Protein AF-A0A392PEY8-F1 (afdb_monomer_lite)

Foldseek 3Di:
DDVVVVDDPAAEEAEAAPPPDDLVVQVVVCVVVVHDSVVSVVSYHYDYDPDPVSVVVVVVVVVVVVVVRPPDD

Radius of gyration: 13.82 Å; chains: 1; bounding box: 35×21×34 Å

Secondary structure (DSSP, 8-state):
--GGGT--SS-EEEEESSS---HHHHHHHHHHTT--HHHHHHTEEEEE-SSHHHHHHHHHHHHHHHHHTT---

Organism: NCBI:txid97028

Sequence (73 aa):
LPLDQGGGEGKAMYIDAEGTFRPQRLLQIADRFGLNGADVLENVAYARAYNTDHQSRLLLEAASMMVDTRCDF

InterPro domains:
  IPR013632 Rad51-like, C-terminal [PF08423] (1-70)
  IPR020588 DNA recombination and repair protein RecA-like, ATP-binding domain [PS50162] (1-73)
  IPR027417 P-loop containing nucleoside triphosphate hydrolase [G3DSA:3.40.50.300] (1-73)
  IPR027417 P-loop containing nucleoside triphosphate hydrolase [SSF52540] (2-71)

Structure (mmCIF, N/CA/C/O backbone):
data_AF-A0A392PEY8-F1
#
_entry.id   AF-A0A392PEY8-F1
#
loop_
_atom_site.group_PDB
_atom_site.id
_atom_site.type_symbol
_atom_site.label_atom_id
_atom_site.label_alt_id
_atom_site.label_comp_id
_atom_site.label_asym_id
_atom_site.label_entity_id
_atom_site.label_seq_id
_atom_site.pdbx_PDB_ins_code
_atom_site.Cartn_x
_atom_site.Cartn_y
_atom_site.Cartn_z
_atom_site.occupancy
_atom_site.B_iso_or_equiv
_atom_site.auth_seq_id
_atom_site.auth_comp_id
_atom_site.auth_asym_id
_atom_site.auth_atom_id
_atom_site.pdbx_PDB_model_num
ATOM 1 N N . LEU A 1 1 ? -6.767 3.083 10.022 1.00 77.56 1 LEU A N 1
ATOM 2 C CA . LEU A 1 1 ? -7.099 3.649 11.347 1.00 77.56 1 LEU A CA 1
ATOM 3 C C . LEU A 1 1 ? -8.043 4.830 11.157 1.00 77.56 1 LEU A C 1
ATOM 5 O O . LEU A 1 1 ? -7.812 5.583 10.208 1.00 77.56 1 LEU A O 1
ATOM 9 N N . PRO A 1 2 ? -9.058 4.955 12.022 1.00 80.62 2 PRO A N 1
ATOM 10 C CA . PRO A 1 2 ? -9.933 6.122 12.138 1.00 80.62 2 PRO A CA 1
ATOM 11 C C . PRO A 1 2 ? -9.197 7.454 12.366 1.00 80.62 2 PRO A C 1
ATOM 13 O O . PRO A 1 2 ? -8.087 7.452 12.910 1.00 80.62 2 PRO A O 1
ATOM 16 N N . LEU A 1 3 ? -9.802 8.582 11.973 1.00 81.69 3 LEU A N 1
ATOM 17 C CA . LEU A 1 3 ? -9.226 9.931 12.131 1.00 81.69 3 LEU A CA 1
ATOM 18 C C . LEU A 1 3 ? -9.039 10.319 13.606 1.00 81.69 3 LEU A C 1
ATOM 20 O O . LEU A 1 3 ? -8.030 10.922 13.971 1.00 81.69 3 LEU A O 1
ATOM 24 N N . ASP A 1 4 ? -9.976 9.931 14.469 1.00 84.25 4 ASP A N 1
ATOM 25 C CA . ASP A 1 4 ? -9.944 10.158 15.922 1.00 84.25 4 ASP A CA 1
ATOM 26 C C . ASP A 1 4 ? -8.823 9.379 16.635 1.00 84.25 4 ASP A C 1
ATOM 28 O O . ASP A 1 4 ? -8.386 9.762 17.720 1.00 84.25 4 ASP A O 1
ATOM 32 N N . GLN A 1 5 ? -8.291 8.335 15.995 1.00 81.50 5 GLN A N 1
ATOM 33 C CA . GLN A 1 5 ? -7.117 7.581 16.440 1.00 81.50 5 GLN A CA 1
ATOM 34 C C . GLN A 1 5 ? -5.817 8.037 15.749 1.00 81.50 5 GLN A C 1
ATOM 36 O O . GLN A 1 5 ? -4.801 7.343 15.812 1.00 81.50 5 GLN A O 1
ATOM 41 N N . GLY A 1 6 ? -5.835 9.193 15.072 1.00 78.44 6 GLY A N 1
ATOM 42 C CA . GLY A 1 6 ? -4.690 9.735 14.332 1.00 78.44 6 GLY A CA 1
ATOM 43 C C . GLY A 1 6 ? -4.400 9.016 13.010 1.00 78.44 6 GLY A C 1
ATOM 44 O O . GLY A 1 6 ? -3.303 9.139 12.465 1.00 78.44 6 GLY A O 1
ATOM 45 N N . GLY A 1 7 ? -5.353 8.229 12.508 1.00 80.25 7 GLY A N 1
ATOM 46 C CA . GLY A 1 7 ? -5.278 7.547 11.222 1.00 80.25 7 GLY A CA 1
ATOM 47 C C . GLY A 1 7 ? -5.813 8.381 10.059 1.00 80.25 7 GLY A C 1
ATOM 48 O O . GLY A 1 7 ? -6.314 9.479 10.245 1.00 80.25 7 GLY A O 1
ATOM 49 N N . GLY A 1 8 ? -5.695 7.856 8.837 1.00 78.75 8 GLY A N 1
ATOM 50 C CA . GLY A 1 8 ? -6.136 8.538 7.613 1.00 78.75 8 GLY A CA 1
ATOM 51 C C . GLY A 1 8 ? -7.394 7.967 6.955 1.00 78.75 8 GLY A C 1
ATOM 52 O O . GLY A 1 8 ? -7.655 8.339 5.816 1.00 78.75 8 GLY A O 1
ATOM 53 N N . GLU A 1 9 ? -8.094 7.024 7.607 1.00 78.69 9 GLU A N 1
ATOM 54 C CA . GLU A 1 9 ? -9.316 6.351 7.104 1.00 78.69 9 GLU A CA 1
ATOM 55 C C . GLU A 1 9 ? -9.260 5.910 5.632 1.00 78.69 9 GLU A C 1
ATOM 57 O O . GLU A 1 9 ? -10.256 5.894 4.920 1.00 78.69 9 GLU A O 1
ATOM 62 N N . GLY A 1 10 ? -8.074 5.539 5.156 1.00 81.94 10 GLY A N 1
ATOM 63 C CA . GLY A 1 10 ? -7.851 5.239 3.750 1.00 81.94 10 GLY A CA 1
ATOM 64 C C . GLY A 1 10 ? -6.881 4.091 3.542 1.00 81.94 10 GLY A C 1
ATOM 65 O O . GLY A 1 10 ? -6.234 3.607 4.477 1.00 81.94 10 GLY A O 1
ATOM 66 N N . LYS A 1 11 ? -6.784 3.678 2.279 1.00 84.38 11 LYS A N 1
ATOM 67 C CA . LYS A 1 11 ? -5.816 2.686 1.812 1.00 84.38 11 LYS A CA 1
ATOM 68 C C . LYS A 1 11 ? -4.414 3.289 1.728 1.00 84.38 11 LYS A C 1
ATOM 70 O O . LYS A 1 11 ? -4.252 4.495 1.540 1.00 84.38 11 LYS A O 1
ATOM 75 N N . ALA A 1 12 ? -3.398 2.442 1.838 1.00 87.38 12 ALA A N 1
ATOM 76 C CA . ALA A 1 12 ? -1.998 2.820 1.677 1.00 87.38 12 ALA A CA 1
ATOM 77 C C . ALA A 1 12 ? -1.383 2.114 0.460 1.00 87.38 12 ALA A C 1
ATOM 79 O O . ALA A 1 12 ? -1.682 0.954 0.195 1.00 87.38 12 ALA A O 1
ATOM 80 N N . MET A 1 13 ? -0.497 2.805 -0.260 1.00 87.81 13 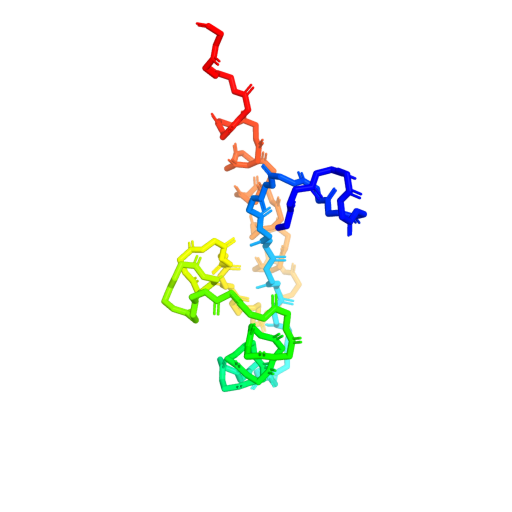MET A N 1
ATOM 81 C CA . MET A 1 13 ? 0.304 2.237 -1.349 1.00 87.81 13 MET A CA 1
ATOM 82 C C . MET A 1 13 ? 1.753 2.083 -0.877 1.00 87.81 13 MET A C 1
ATOM 84 O O . MET A 1 13 ? 2.348 3.043 -0.389 1.00 87.81 13 MET A O 1
ATOM 88 N N . TYR A 1 14 ? 2.331 0.896 -1.049 1.00 90.56 14 TYR A N 1
ATOM 89 C CA . TYR A 1 14 ? 3.721 0.586 -0.729 1.00 90.56 14 TYR A CA 1
ATOM 90 C C . TYR A 1 14 ? 4.478 0.224 -2.011 1.00 90.56 14 TYR A C 1
ATOM 92 O O . TYR A 1 14 ? 4.287 -0.858 -2.567 1.00 90.56 14 TYR A O 1
ATOM 100 N N . ILE A 1 15 ? 5.365 1.117 -2.460 1.00 90.56 15 ILE A N 1
ATOM 101 C CA . ILE A 1 15 ? 6.254 0.878 -3.604 1.00 90.56 15 ILE A CA 1
ATOM 102 C C . ILE A 1 15 ? 7.623 0.451 -3.078 1.00 90.56 15 ILE A C 1
ATOM 104 O O . ILE A 1 15 ? 8.320 1.219 -2.419 1.00 90.56 15 ILE A O 1
ATOM 108 N N . ASP A 1 16 ? 8.008 -0.783 -3.372 1.00 91.50 16 ASP A N 1
ATOM 109 C CA . ASP A 1 16 ? 9.244 -1.394 -2.901 1.00 91.50 16 ASP A CA 1
ATOM 110 C C . ASP A 1 16 ? 10.270 -1.476 -4.029 1.00 91.50 16 ASP A C 1
ATOM 112 O O . ASP A 1 16 ? 10.102 -2.229 -4.989 1.00 91.50 16 ASP A O 1
ATOM 116 N N . ALA A 1 17 ? 11.337 -0.690 -3.912 1.00 89.00 17 ALA A N 1
ATOM 117 C CA . ALA A 1 17 ? 12.436 -0.679 -4.874 1.00 89.00 17 ALA A CA 1
ATOM 118 C C . ALA A 1 17 ? 13.451 -1.813 -4.636 1.00 89.00 17 ALA A C 1
ATOM 120 O O . ALA A 1 17 ? 14.193 -2.181 -5.543 1.00 89.00 17 ALA A O 1
ATOM 121 N N . GLU A 1 18 ? 13.485 -2.390 -3.430 1.00 91.06 18 GLU A N 1
ATOM 122 C CA . GLU A 1 18 ? 14.570 -3.279 -2.993 1.00 91.06 18 GLU A CA 1
ATOM 123 C C . GLU A 1 18 ? 14.101 -4.712 -2.689 1.00 91.06 18 GLU A C 1
ATOM 125 O O . GLU A 1 18 ? 14.914 -5.613 -2.491 1.00 91.06 18 GLU A O 1
ATOM 130 N N . GLY A 1 19 ? 12.792 -4.977 -2.692 1.00 88.75 19 GLY A N 1
ATOM 131 C CA . GLY A 1 19 ? 12.237 -6.292 -2.348 1.00 88.75 19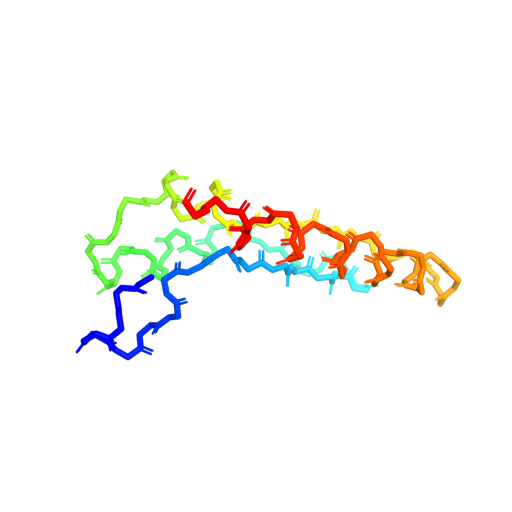 GLY A CA 1
ATOM 132 C C . GLY A 1 19 ? 12.253 -6.583 -0.841 1.00 88.75 19 GLY A C 1
ATOM 133 O O . GLY A 1 19 ? 12.297 -7.746 -0.416 1.00 88.75 19 GLY A O 1
ATOM 134 N N . THR A 1 20 ? 12.270 -5.542 -0.010 1.00 92.69 20 THR A N 1
ATOM 135 C CA . THR A 1 20 ? 12.401 -5.658 1.451 1.00 92.69 20 THR A CA 1
ATOM 136 C C . THR A 1 20 ? 11.058 -5.726 2.172 1.00 92.69 20 THR A C 1
ATOM 138 O O . THR A 1 20 ? 11.023 -5.984 3.381 1.00 92.69 20 THR A O 1
ATOM 141 N N . PHE A 1 21 ? 9.945 -5.557 1.454 1.00 93.25 21 PHE A N 1
ATOM 142 C CA . PHE A 1 21 ? 8.616 -5.642 2.042 1.00 93.25 21 PHE A CA 1
ATOM 143 C C . PHE A 1 21 ? 8.328 -7.043 2.604 1.00 93.25 21 PHE A C 1
ATOM 145 O O . PHE A 1 21 ? 8.670 -8.071 2.009 1.00 93.25 21 PHE A O 1
ATOM 152 N N . ARG A 1 22 ? 7.719 -7.087 3.794 1.00 94.00 22 ARG A N 1
ATOM 153 C CA . ARG A 1 22 ? 7.335 -8.315 4.504 1.00 94.00 22 ARG A CA 1
ATOM 154 C C . ARG A 1 22 ? 5.952 -8.118 5.139 1.00 94.00 22 ARG A C 1
ATOM 156 O O . ARG A 1 22 ? 5.868 -7.380 6.124 1.00 94.00 22 ARG A O 1
ATOM 163 N N . PRO A 1 23 ? 4.894 -8.785 4.641 1.00 91.19 23 PRO A N 1
ATOM 164 C CA . PRO A 1 23 ? 3.532 -8.660 5.172 1.00 91.19 23 PRO A CA 1
ATOM 165 C C . PRO A 1 23 ? 3.423 -8.936 6.677 1.00 91.19 23 PRO A C 1
ATOM 167 O O . PRO A 1 23 ? 2.619 -8.324 7.370 1.00 91.19 23 PRO A O 1
ATOM 170 N N . GLN A 1 24 ? 4.285 -9.801 7.218 1.00 92.94 24 GLN A N 1
ATOM 171 C CA . GLN A 1 24 ? 4.308 -10.136 8.643 1.00 92.94 24 GLN A CA 1
ATOM 172 C C . GLN A 1 24 ? 4.552 -8.913 9.538 1.00 92.94 24 GLN A C 1
ATOM 174 O O . GLN A 1 24 ? 4.042 -8.869 10.654 1.00 92.94 24 GLN A O 1
ATOM 179 N N . ARG A 1 25 ? 5.286 -7.898 9.055 1.00 93.38 25 ARG A N 1
ATOM 180 C CA . ARG A 1 25 ? 5.481 -6.648 9.805 1.00 93.38 25 ARG A CA 1
ATOM 181 C C . ARG A 1 25 ? 4.169 -5.880 9.967 1.00 93.38 25 ARG A C 1
ATOM 183 O O . ARG A 1 25 ? 3.939 -5.311 11.026 1.00 93.38 25 ARG A O 1
ATOM 190 N N . LEU A 1 26 ? 3.299 -5.898 8.955 1.00 92.38 26 LEU A N 1
ATOM 191 C CA . LEU A 1 26 ? 1.972 -5.284 9.046 1.00 92.38 26 LEU A CA 1
ATOM 192 C C . LEU A 1 26 ? 1.075 -6.040 10.023 1.00 92.38 26 LEU A C 1
ATOM 194 O O . LEU A 1 26 ? 0.385 -5.401 10.804 1.00 92.38 26 LEU A O 1
ATOM 198 N N . LEU A 1 27 ? 1.140 -7.374 10.044 1.00 93.44 27 LEU A N 1
ATOM 199 C CA . LEU A 1 27 ? 0.391 -8.184 11.012 1.00 93.44 27 LEU A CA 1
ATOM 200 C C . LEU A 1 27 ? 0.798 -7.873 12.461 1.00 93.44 27 LEU A C 1
ATOM 202 O O . LEU A 1 27 ? -0.063 -7.727 13.319 1.00 93.44 27 LEU A O 1
ATOM 206 N N . GLN A 1 28 ? 2.097 -7.698 12.724 1.00 94.00 28 GLN A N 1
ATOM 207 C CA . GLN A 1 28 ? 2.594 -7.296 14.048 1.00 94.00 28 GLN A CA 1
ATOM 208 C C . GLN A 1 28 ? 2.119 -5.894 14.454 1.00 94.00 28 GLN A C 1
ATOM 210 O O . GLN A 1 28 ? 1.817 -5.647 15.620 1.00 94.00 28 GLN A O 1
ATOM 215 N N . ILE A 1 29 ? 2.052 -4.962 13.499 1.00 91.00 29 ILE A N 1
ATOM 216 C CA . ILE A 1 29 ? 1.517 -3.618 13.740 1.00 91.00 29 ILE A CA 1
ATOM 217 C C . ILE A 1 29 ? 0.006 -3.690 13.990 1.00 91.00 29 ILE A C 1
ATOM 219 O O . ILE A 1 29 ? -0.473 -3.060 14.928 1.00 91.00 29 ILE A O 1
ATOM 223 N N . ALA A 1 30 ? -0.732 -4.469 13.196 1.00 90.88 30 ALA A N 1
ATOM 224 C CA . ALA A 1 30 ? -2.171 -4.657 13.348 1.00 90.88 30 ALA A CA 1
ATOM 225 C C . ALA A 1 30 ? -2.517 -5.171 14.751 1.00 90.88 30 ALA A C 1
ATOM 227 O O . ALA A 1 30 ? -3.346 -4.567 15.425 1.00 90.88 30 ALA A O 1
ATOM 228 N N . ASP A 1 31 ? -1.803 -6.196 15.223 1.00 93.12 31 ASP A N 1
ATOM 229 C CA . ASP A 1 31 ? -1.972 -6.774 16.560 1.00 93.12 31 ASP A CA 1
ATOM 230 C C . ASP A 1 31 ? -1.759 -5.732 17.673 1.00 93.12 31 ASP A C 1
ATOM 232 O O . ASP A 1 31 ? -2.592 -5.577 18.565 1.00 93.12 31 ASP A O 1
ATOM 236 N N . ARG A 1 32 ? -0.709 -4.903 17.561 1.00 92.62 32 ARG A N 1
ATOM 237 C CA . ARG A 1 32 ? -0.435 -3.812 18.516 1.00 92.62 32 ARG A CA 1
ATOM 238 C C . ARG A 1 32 ? -1.583 -2.801 18.628 1.00 92.62 32 ARG A C 1
ATOM 240 O O . ARG A 1 32 ? -1.786 -2.240 19.702 1.00 92.62 32 ARG A O 1
ATOM 247 N N . PHE A 1 33 ? -2.283 -2.531 17.529 1.00 88.38 33 PHE A N 1
ATOM 248 C CA . PHE A 1 33 ? -3.406 -1.589 17.484 1.00 88.38 33 PHE A CA 1
ATOM 249 C C . PHE A 1 33 ? -4.777 -2.274 17.627 1.00 88.38 33 PHE A C 1
ATOM 251 O O . PHE A 1 33 ? -5.796 -1.597 17.519 1.00 88.38 33 PHE A O 1
ATOM 258 N N . GLY A 1 34 ? -4.824 -3.590 17.872 1.00 89.81 34 GLY A N 1
ATOM 2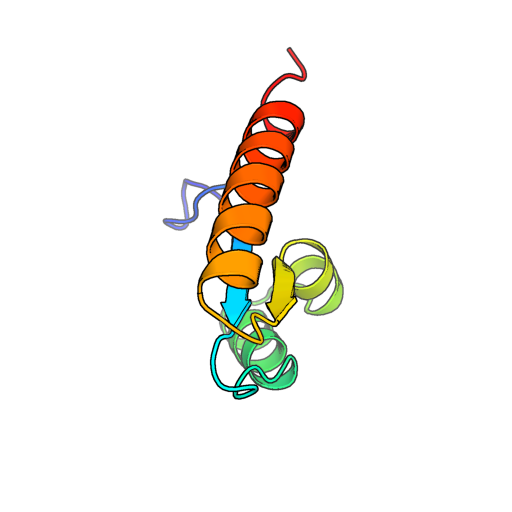59 C CA . GLY A 1 34 ? -6.075 -4.347 17.979 1.00 89.81 34 GLY A CA 1
ATOM 260 C C . GLY A 1 34 ? -6.872 -4.415 16.671 1.00 89.81 34 GLY A C 1
ATOM 261 O O . GLY A 1 34 ? -8.096 -4.525 16.698 1.00 89.81 34 GLY A O 1
ATOM 262 N N . LEU A 1 35 ? -6.196 -4.306 15.526 1.00 89.25 35 LEU A N 1
A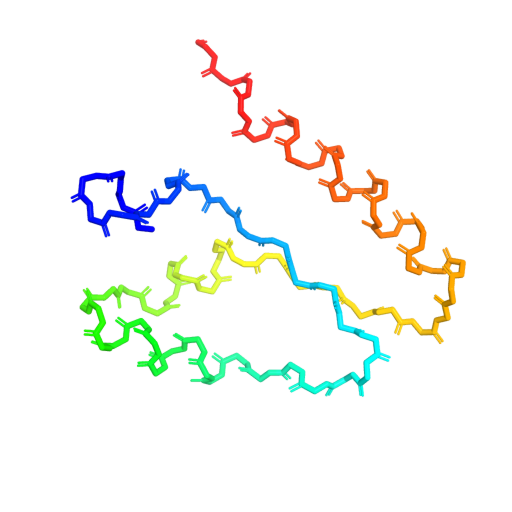TOM 263 C CA . LEU A 1 35 ? -6.804 -4.349 14.198 1.00 89.25 35 LEU A CA 1
ATOM 264 C C . LEU A 1 35 ? -6.817 -5.774 13.645 1.00 89.25 35 LEU A C 1
ATOM 266 O O . LEU A 1 35 ? -5.908 -6.568 13.894 1.00 89.25 35 LEU A O 1
ATOM 270 N N . ASN A 1 36 ? -7.805 -6.075 12.804 1.00 92.00 36 ASN A N 1
ATOM 271 C CA . ASN A 1 36 ? -7.802 -7.306 12.028 1.00 92.00 36 ASN A CA 1
ATOM 272 C C . ASN A 1 36 ? -6.668 -7.265 10.989 1.00 92.00 36 ASN A C 1
ATOM 274 O O . ASN A 1 36 ? -6.622 -6.392 10.122 1.00 92.00 36 ASN A O 1
ATOM 278 N N . GLY A 1 37 ? -5.744 -8.223 11.074 1.00 90.69 37 GLY A N 1
ATOM 279 C CA . GLY A 1 37 ? -4.601 -8.299 10.170 1.00 90.69 37 GLY A CA 1
ATOM 280 C C . GLY A 1 37 ? -4.978 -8.508 8.700 1.00 90.69 37 GLY A C 1
ATOM 281 O O . GLY A 1 37 ? -4.295 -7.972 7.833 1.00 90.69 37 GLY A O 1
ATOM 282 N N . ALA A 1 38 ? -6.055 -9.243 8.407 1.00 91.94 38 ALA A N 1
ATOM 283 C CA . ALA A 1 38 ? -6.526 -9.457 7.038 1.00 91.94 38 ALA A CA 1
ATOM 284 C C . ALA A 1 38 ? -7.024 -8.143 6.420 1.00 91.94 38 ALA A C 1
ATOM 286 O O . ALA A 1 38 ? -6.575 -7.776 5.336 1.00 91.94 38 ALA A O 1
ATOM 287 N N . ASP A 1 39 ? -7.835 -7.389 7.165 1.00 90.25 39 ASP A N 1
ATOM 288 C CA . ASP A 1 39 ? -8.350 -6.085 6.734 1.00 90.25 39 ASP A CA 1
ATOM 289 C C . ASP A 1 39 ? -7.203 -5.080 6.539 1.00 90.25 39 ASP A C 1
ATOM 291 O O . ASP A 1 39 ? -7.205 -4.274 5.608 1.00 90.25 39 ASP A O 1
ATOM 295 N N . VAL A 1 40 ? -6.177 -5.125 7.398 1.00 90.81 40 VAL A N 1
ATOM 296 C CA . VAL A 1 40 ? -4.972 -4.294 7.242 1.00 90.81 40 VAL A CA 1
ATOM 297 C C . VAL A 1 40 ? -4.217 -4.655 5.964 1.00 90.81 40 VAL A C 1
ATOM 299 O O . VAL A 1 40 ? -3.788 -3.752 5.249 1.00 90.81 40 VAL A O 1
ATOM 302 N N . LEU A 1 41 ? -4.058 -5.943 5.654 1.00 90.69 41 LEU A N 1
ATOM 303 C CA . LEU A 1 41 ? -3.387 -6.380 4.428 1.00 90.69 41 LEU A CA 1
ATOM 304 C C . LEU A 1 41 ? -4.181 -6.011 3.169 1.00 90.69 41 LEU A C 1
ATOM 306 O O . LEU A 1 41 ? -3.575 -5.594 2.188 1.00 90.69 41 LEU A O 1
ATOM 310 N N . GLU A 1 42 ? -5.511 -6.103 3.198 1.00 89.69 42 GLU A N 1
ATOM 311 C CA . GLU A 1 42 ? -6.375 -5.709 2.076 1.00 89.69 42 GLU A CA 1
ATOM 312 C C . GLU A 1 42 ? -6.324 -4.197 1.796 1.00 89.69 42 GLU A C 1
ATOM 314 O O . GLU A 1 42 ? -6.422 -3.748 0.652 1.00 89.69 42 GLU A O 1
ATOM 319 N N . ASN A 1 43 ? -6.111 -3.396 2.840 1.00 87.38 43 ASN A N 1
ATOM 320 C CA . ASN A 1 43 ? -5.989 -1.947 2.726 1.00 87.38 43 ASN A CA 1
ATOM 321 C C . ASN A 1 43 ? -4.595 -1.465 2.295 1.00 87.38 43 ASN A C 1
ATOM 323 O O . ASN A 1 43 ? -4.405 -0.258 2.115 1.00 87.38 43 ASN A O 1
ATOM 327 N N . VAL A 1 44 ? -3.623 -2.364 2.110 1.00 89.38 44 VAL A N 1
ATOM 328 C CA . VAL A 1 44 ? -2.275 -2.022 1.639 1.00 89.38 44 VAL A CA 1
ATOM 329 C C . VAL A 1 44 ? -2.053 -2.571 0.232 1.00 89.38 44 VAL A C 1
ATOM 331 O O . VAL A 1 44 ? -1.831 -3.763 0.036 1.00 89.38 44 VAL A O 1
ATOM 334 N N . ALA A 1 45 ? -2.041 -1.682 -0.759 1.00 88.44 45 ALA A N 1
ATOM 335 C CA . ALA A 1 45 ? -1.600 -2.010 -2.108 1.00 88.44 45 ALA A CA 1
ATOM 336 C C . ALA A 1 45 ? -0.067 -2.104 -2.135 1.00 88.44 45 ALA A C 1
ATOM 338 O O . ALA A 1 45 ? 0.625 -1.172 -1.729 1.00 88.44 45 ALA A O 1
ATOM 339 N N . TYR A 1 46 ? 0.472 -3.226 -2.609 1.00 90.75 46 TYR A N 1
ATOM 340 C CA . TYR A 1 46 ? 1.913 -3.448 -2.736 1.00 90.75 46 TYR A CA 1
ATOM 341 C C . TYR A 1 46 ? 2.320 -3.522 -4.205 1.00 90.75 46 TYR A C 1
ATOM 343 O O . TYR A 1 46 ? 1.725 -4.272 -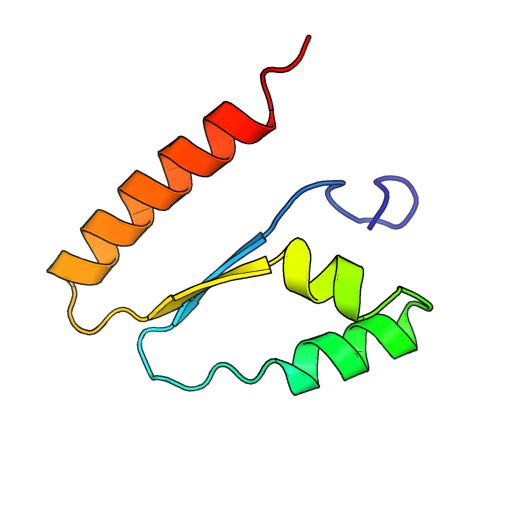4.978 1.00 90.75 46 TYR A O 1
ATOM 351 N N . ALA A 1 47 ? 3.387 -2.813 -4.564 1.00 90.12 47 ALA A N 1
ATOM 352 C CA . ALA A 1 47 ? 4.013 -2.918 -5.871 1.00 90.12 47 ALA A CA 1
ATOM 353 C C . ALA A 1 47 ? 5.537 -2.951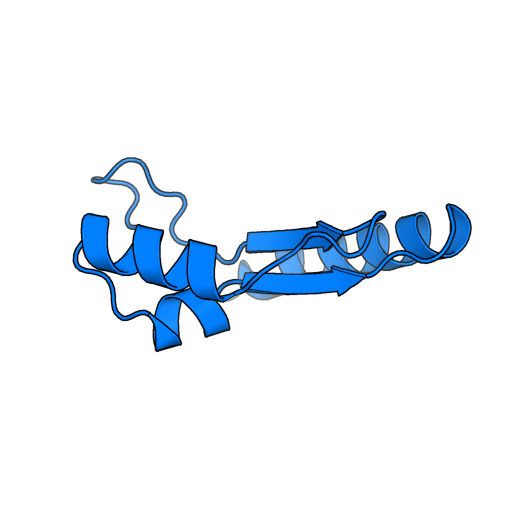 -5.749 1.00 90.12 47 ALA A C 1
ATOM 355 O O . ALA A 1 47 ? 6.131 -2.218 -4.957 1.00 90.12 47 ALA A O 1
ATOM 356 N N . ARG A 1 48 ? 6.190 -3.777 -6.570 1.00 90.88 48 ARG A N 1
ATOM 357 C CA . ARG A 1 48 ? 7.652 -3.845 -6.632 1.00 90.88 48 ARG A CA 1
ATOM 358 C C . ARG A 1 48 ? 8.168 -3.111 -7.862 1.00 90.88 48 ARG A C 1
ATOM 360 O O . ARG A 1 48 ? 7.872 -3.508 -8.986 1.00 90.88 48 ARG A O 1
ATOM 367 N N . ALA A 1 49 ? 8.992 -2.093 -7.652 1.00 91.50 49 ALA A N 1
ATOM 368 C CA . ALA A 1 49 ? 9.705 -1.424 -8.729 1.00 91.50 49 ALA A CA 1
ATOM 369 C C . ALA A 1 49 ? 11.004 -2.183 -9.043 1.00 91.50 49 ALA A C 1
ATOM 371 O O . ALA A 1 49 ? 11.768 -2.525 -8.147 1.00 91.50 49 ALA A O 1
ATOM 372 N N . TYR A 1 50 ? 11.261 -2.442 -10.328 1.00 88.44 50 TYR A N 1
ATOM 373 C CA . TYR A 1 50 ? 12.482 -3.127 -10.790 1.00 88.44 50 TYR A CA 1
ATOM 374 C C . TYR A 1 50 ? 13.493 -2.157 -11.418 1.00 88.44 50 TYR A C 1
ATOM 376 O O . TYR A 1 50 ? 14.656 -2.503 -11.597 1.00 88.44 50 TYR A O 1
ATOM 384 N N . ASN A 1 51 ? 13.039 -0.956 -11.782 1.00 89.62 51 ASN A N 1
ATOM 385 C CA . ASN A 1 51 ? 13.830 0.141 -12.329 1.00 89.62 51 ASN A CA 1
ATOM 386 C C . ASN A 1 51 ? 13.037 1.459 -12.214 1.00 89.62 51 ASN A C 1
ATOM 388 O O . ASN A 1 51 ? 11.846 1.447 -11.886 1.00 89.62 51 ASN A O 1
ATOM 392 N N . THR A 1 52 ? 13.691 2.587 -12.500 1.00 86.75 52 THR A N 1
ATOM 393 C CA . THR A 1 52 ? 13.122 3.941 -12.366 1.00 86.75 52 THR A CA 1
ATOM 394 C C . THR A 1 52 ? 11.908 4.180 -13.270 1.00 86.75 52 THR A C 1
ATOM 396 O O . THR A 1 52 ? 10.934 4.813 -12.855 1.00 86.75 52 THR A O 1
ATOM 399 N N . ASP A 1 53 ? 11.912 3.625 -14.483 1.00 89.94 53 ASP A N 1
ATOM 400 C CA . ASP A 1 53 ? 10.780 3.729 -15.410 1.00 89.94 53 ASP A CA 1
ATOM 401 C C . ASP A 1 53 ? 9.558 2.975 -14.878 1.00 89.94 53 ASP A C 1
ATOM 403 O O . ASP A 1 53 ? 8.431 3.467 -14.934 1.00 89.94 53 ASP A O 1
ATOM 407 N N . HIS A 1 54 ? 9.771 1.775 -14.335 1.00 88.81 54 HIS A N 1
ATOM 408 C CA . HIS A 1 54 ? 8.722 0.990 -13.698 1.00 88.81 54 HIS A CA 1
ATOM 409 C C . HIS A 1 54 ? 8.177 1.719 -12.467 1.00 88.81 54 HIS A C 1
ATOM 411 O O . HIS A 1 54 ? 6.964 1.827 -12.321 1.00 88.81 54 HIS A O 1
ATOM 417 N N . GLN A 1 55 ? 9.049 2.304 -11.642 1.00 87.50 55 GLN A N 1
ATOM 418 C CA . GLN A 1 55 ? 8.639 3.113 -10.494 1.00 87.50 55 GLN A CA 1
ATOM 419 C C . GLN A 1 55 ? 7.759 4.300 -10.908 1.00 87.50 55 GLN A C 1
ATOM 421 O O . GLN A 1 55 ? 6.741 4.560 -10.272 1.00 87.50 55 GLN A O 1
ATOM 426 N N . SER A 1 56 ? 8.113 4.990 -11.994 1.00 90.31 56 SER A N 1
ATOM 427 C CA . SER A 1 56 ? 7.343 6.132 -12.502 1.00 90.31 56 SER A CA 1
ATOM 428 C C . SER A 1 56 ? 5.941 5.723 -12.964 1.00 90.31 56 SER A C 1
ATOM 430 O O . SER A 1 56 ? 4.972 6.417 -12.665 1.00 90.31 56 SER A O 1
ATOM 432 N N . ARG A 1 57 ? 5.803 4.568 -13.633 1.00 89.00 57 ARG A N 1
ATOM 433 C CA . ARG A 1 57 ? 4.485 4.025 -14.016 1.00 89.00 57 ARG A CA 1
ATOM 434 C C . ARG A 1 57 ? 3.649 3.638 -12.798 1.00 89.00 57 ARG A C 1
ATOM 436 O O . ARG A 1 57 ? 2.492 4.032 -12.719 1.00 89.00 57 ARG A O 1
ATOM 443 N N . LEU A 1 58 ? 4.255 2.954 -11.825 1.00 88.75 58 LEU A N 1
ATOM 444 C CA . LEU A 1 58 ? 3.579 2.567 -10.584 1.00 88.75 58 LEU A CA 1
ATOM 445 C C . LEU A 1 58 ? 3.060 3.783 -9.805 1.00 88.75 58 LEU A C 1
ATOM 447 O O . LEU A 1 58 ? 1.987 3.714 -9.216 1.00 88.75 58 LEU A O 1
ATOM 451 N N . LEU A 1 59 ? 3.780 4.909 -9.823 1.00 87.38 59 LEU A N 1
ATOM 452 C CA . LEU A 1 59 ? 3.318 6.158 -9.208 1.00 87.38 59 LEU A CA 1
ATOM 453 C C . LEU A 1 59 ? 2.085 6.744 -9.910 1.00 87.38 59 LEU A C 1
ATOM 455 O O . LEU A 1 59 ? 1.179 7.231 -9.237 1.00 87.38 59 LEU A O 1
ATOM 459 N N . LEU A 1 60 ? 2.032 6.691 -11.244 1.00 88.69 60 LEU A N 1
ATOM 460 C CA . LEU A 1 60 ? 0.872 7.160 -12.008 1.00 88.69 60 LEU A CA 1
ATOM 461 C C . LEU A 1 60 ? -0.358 6.282 -11.750 1.00 88.69 60 LEU A C 1
ATOM 463 O O . LEU A 1 60 ? -1.444 6.800 -11.495 1.00 88.69 60 LEU A O 1
ATOM 467 N N . GLU A 1 61 ? -0.179 4.961 -11.748 1.00 85.69 61 GLU A N 1
ATOM 468 C CA . GLU A 1 61 ? -1.240 4.011 -11.398 1.00 85.69 61 GLU A CA 1
ATOM 469 C C . GLU A 1 61 ? -1.716 4.210 -9.953 1.00 85.69 61 GLU A C 1
ATOM 471 O O . GLU A 1 61 ? -2.919 4.224 -9.693 1.00 85.69 61 GLU A O 1
ATOM 476 N N . ALA A 1 62 ? -0.786 4.440 -9.017 1.00 83.75 62 ALA A N 1
ATOM 477 C CA . ALA A 1 62 ? -1.105 4.758 -7.628 1.00 83.75 62 ALA A CA 1
ATOM 478 C C . ALA A 1 62 ? -1.969 6.012 -7.509 1.00 83.75 62 ALA A C 1
ATOM 480 O O . ALA A 1 62 ? -2.970 5.999 -6.795 1.00 83.75 62 ALA A O 1
ATOM 481 N N . ALA A 1 63 ? -1.597 7.079 -8.218 1.00 83.94 63 ALA A N 1
ATOM 482 C CA . ALA A 1 63 ? -2.353 8.321 -8.219 1.00 83.94 63 ALA A CA 1
ATOM 483 C C . ALA A 1 63 ? -3.780 8.103 -8.744 1.00 83.94 63 ALA A C 1
ATOM 485 O O . ALA A 1 63 ? -4.722 8.597 -8.131 1.00 83.94 63 ALA A O 1
ATOM 486 N N . SER A 1 64 ? -3.953 7.309 -9.808 1.00 84.88 64 SER A N 1
ATOM 487 C CA . SER A 1 64 ? -5.281 6.955 -10.332 1.00 84.88 64 SER A CA 1
ATOM 488 C C . SER A 1 64 ? -6.117 6.196 -9.298 1.00 84.88 64 SER A C 1
ATOM 490 O O . SER A 1 64 ? -7.234 6.602 -8.992 1.00 84.88 64 SER A O 1
ATOM 492 N N . MET A 1 65 ? -5.556 5.144 -8.691 1.00 79.38 65 MET A N 1
ATOM 493 C CA . MET A 1 65 ? -6.253 4.350 -7.670 1.00 79.38 65 MET A CA 1
ATOM 494 C C . MET A 1 65 ? -6.644 5.179 -6.437 1.00 79.38 65 MET A C 1
ATOM 496 O O . MET A 1 65 ? -7.691 4.948 -5.830 1.00 79.38 65 MET A O 1
ATOM 500 N N . MET A 1 66 ? -5.814 6.152 -6.053 1.00 75.31 66 MET A N 1
ATOM 501 C CA . MET A 1 66 ? -6.081 7.048 -4.923 1.00 75.31 66 MET A CA 1
ATOM 502 C C . MET A 1 66 ? -7.187 8.073 -5.205 1.00 75.31 66 MET A C 1
ATOM 504 O O . MET A 1 66 ? -7.821 8.542 -4.260 1.00 75.31 66 MET A O 1
ATOM 508 N N . VAL A 1 67 ? -7.413 8.428 -6.473 1.00 77.31 67 VAL A N 1
ATOM 509 C CA . VAL A 1 67 ? -8.520 9.305 -6.881 1.00 77.31 67 VAL A CA 1
ATOM 510 C C . VAL A 1 67 ? -9.835 8.528 -6.895 1.00 77.31 67 VAL A C 1
ATOM 512 O O . VAL A 1 67 ? -10.802 8.984 -6.291 1.00 77.31 67 VAL A O 1
ATOM 515 N N . ASP A 1 68 ? -9.856 7.332 -7.490 1.00 67.38 68 ASP A N 1
ATOM 516 C CA . ASP A 1 68 ? -11.079 6.518 -7.576 1.00 67.38 68 ASP A CA 1
ATOM 517 C C . ASP A 1 68 ? -11.616 6.114 -6.196 1.00 67.38 68 ASP A C 1
ATOM 519 O O . ASP A 1 68 ? -12.819 6.092 -5.968 1.00 67.38 68 ASP A O 1
ATOM 523 N N . THR A 1 69 ? -10.734 5.858 -5.227 1.00 60.53 69 THR A N 1
ATOM 524 C CA . THR A 1 69 ? -11.134 5.411 -3.879 1.00 60.53 69 THR A CA 1
ATOM 525 C C . THR A 1 69 ? -11.739 6.502 -2.986 1.00 60.53 69 THR A C 1
ATOM 527 O O . THR A 1 69 ? -12.160 6.198 -1.872 1.00 60.53 69 THR A O 1
ATOM 530 N N . ARG A 1 70 ? -11.785 7.766 -3.435 1.00 51.72 70 ARG A N 1
ATOM 531 C CA . ARG A 1 70 ? -12.326 8.911 -2.673 1.00 51.72 70 ARG A CA 1
ATOM 532 C C . ARG A 1 70 ? -13.533 9.588 -3.326 1.00 51.72 70 ARG A C 1
ATOM 534 O O . ARG A 1 70 ? -14.025 10.572 -2.778 1.00 51.72 70 ARG A O 1
ATOM 541 N N . CYS A 1 71 ? -14.014 9.086 -4.460 1.00 38.34 71 CYS A N 1
ATOM 542 C CA . CYS A 1 71 ? -15.117 9.687 -5.208 1.00 38.34 71 CYS A CA 1
ATOM 543 C C . CYS A 1 71 ? -16.382 8.819 -5.206 1.00 38.34 71 CYS A C 1
ATOM 545 O O . CYS A 1 71 ? -17.008 8.657 -6.245 1.00 38.34 71 CYS A O 1
ATOM 547 N N . ASP A 1 72 ? -16.790 8.329 -4.038 1.00 34.91 72 ASP A N 1
ATOM 548 C CA . ASP A 1 72 ? -18.174 7.910 -3.803 1.00 34.91 72 ASP A CA 1
ATOM 549 C C . ASP A 1 72 ? -18.822 8.973 -2.895 1.00 34.91 72 ASP A C 1
ATOM 551 O O . ASP A 1 72 ? -18.638 8.956 -1.677 1.00 34.91 72 ASP A O 1
ATOM 555 N N . PHE A 1 73 ? -19.489 9.961 -3.507 1.00 38.66 73 PHE A N 1
ATOM 556 C CA . PHE A 1 73 ? -20.399 10.897 -2.826 1.00 38.66 73 PHE A CA 1
ATOM 557 C C . PHE A 1 73 ? -21.816 10.324 -2.787 1.00 38.66 73 PHE A C 1
ATOM 559 O O . PHE A 1 73 ? -22.231 9.726 -3.807 1.00 38.66 73 PHE A O 1
#

pLDDT: mean 84.64, std 12.21, range [34.91, 94.0]